Protein AF-A0A1V4S9Z6-F1 (afdb_monomer_lite)

Foldseek 3Di:
DPPPPKDKDAQQKFQFDDPNDGPDIDTFGMDINLAETEHEAADPDDDVVVVVVQVRRCVRSVHFWYWYFYPHPDTDIDIGGDDPPDD

Structure (mmCIF, N/CA/C/O backbone):
data_AF-A0A1V4S9Z6-F1
#
_entry.id   AF-A0A1V4S9Z6-F1
#
loop_
_atom_site.group_PDB
_atom_site.id
_atom_site.type_symbol
_atom_site.label_atom_id
_atom_site.label_alt_id
_atom_site.label_comp_id
_atom_site.label_asym_id
_atom_site.label_entity_id
_atom_site.label_seq_id
_atom_site.pdbx_PDB_ins_code
_atom_site.Cartn_x
_atom_site.Cartn_y
_atom_site.Cartn_z
_atom_site.occupancy
_atom_site.B_iso_or_equiv
_atom_site.auth_seq_id
_atom_site.auth_comp_id
_atom_site.auth_asym_id
_atom_site.auth_atom_id
_atom_site.pdbx_PDB_model_num
ATOM 1 N N . MET A 1 1 ? -12.913 6.744 -11.480 1.00 58.53 1 MET A N 1
ATOM 2 C CA . MET A 1 1 ? -13.241 6.245 -10.126 1.00 58.53 1 MET A CA 1
ATOM 3 C C . MET A 1 1 ? -14.364 7.011 -9.405 1.00 58.53 1 MET A C 1
ATOM 5 O O . MET A 1 1 ? -15.051 6.388 -8.621 1.00 58.53 1 MET A O 1
ATOM 9 N N . ARG A 1 2 ? -14.681 8.285 -9.706 1.00 56.94 2 ARG A N 1
ATOM 10 C CA . ARG A 1 2 ? -15.737 9.058 -8.989 1.00 56.94 2 ARG A CA 1
ATOM 11 C C . ARG A 1 2 ? -17.210 8.700 -9.295 1.00 56.94 2 ARG A C 1
ATOM 13 O O . ARG A 1 2 ? -18.109 9.397 -8.848 1.00 56.94 2 ARG A O 1
ATOM 20 N N . LYS A 1 3 ? -17.486 7.663 -10.094 1.00 62.53 3 LYS A N 1
ATOM 21 C CA . LYS A 1 3 ? -18.848 7.372 -10.593 1.00 62.53 3 LYS A CA 1
ATOM 22 C C . LYS A 1 3 ? -19.678 6.453 -9.686 1.00 62.53 3 LYS A C 1
ATOM 24 O O . LYS A 1 3 ? -20.836 6.213 -9.998 1.00 62.53 3 LYS A O 1
ATOM 29 N N . THR A 1 4 ? -19.109 5.933 -8.600 1.00 74.44 4 THR A N 1
ATOM 30 C CA . THR A 1 4 ? -19.709 4.833 -7.822 1.00 74.44 4 THR A CA 1
ATOM 31 C C . THR A 1 4 ? -20.204 5.227 -6.428 1.00 74.44 4 THR A C 1
ATOM 33 O O . THR A 1 4 ? -20.569 4.347 -5.662 1.00 74.44 4 THR A O 1
ATOM 36 N N . GLY A 1 5 ? -20.233 6.521 -6.081 1.00 85.19 5 GLY A N 1
ATOM 37 C CA . GLY A 1 5 ? -20.722 6.989 -4.772 1.00 85.19 5 GLY A CA 1
ATOM 38 C C . GLY A 1 5 ? -19.828 6.627 -3.578 1.00 85.19 5 GLY A C 1
ATOM 39 O O . GLY A 1 5 ? -20.244 6.815 -2.443 1.00 85.19 5 GLY A O 1
ATOM 40 N N . LEU A 1 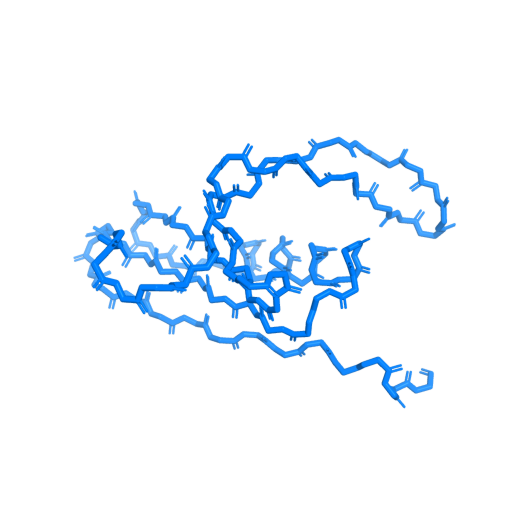6 ? -18.617 6.121 -3.833 1.00 88.94 6 LEU A N 1
ATOM 41 C CA . LEU A 1 6 ? -17.627 5.805 -2.804 1.00 88.94 6 LEU A CA 1
ATOM 42 C C . LEU A 1 6 ? -16.833 7.059 -2.418 1.00 88.94 6 LEU A C 1
ATOM 44 O O . LEU A 1 6 ? -16.432 7.837 -3.289 1.00 88.94 6 LEU A O 1
ATOM 48 N N . SER A 1 7 ? -16.556 7.201 -1.127 1.00 91.25 7 SER A N 1
ATOM 49 C CA . SER A 1 7 ? -15.550 8.094 -0.571 1.00 91.25 7 SER A CA 1
ATOM 50 C C . SER A 1 7 ? -14.161 7.593 -0.952 1.00 91.25 7 SER A C 1
ATOM 52 O O . SER A 1 7 ? -13.787 6.449 -0.679 1.00 91.25 7 SER A O 1
ATOM 54 N N . ILE A 1 8 ? -13.409 8.453 -1.631 1.00 92.88 8 ILE A N 1
ATOM 55 C CA . ILE A 1 8 ? -12.068 8.167 -2.130 1.00 92.88 8 ILE A CA 1
ATOM 56 C C . ILE A 1 8 ? -11.193 9.358 -1.760 1.00 92.88 8 ILE A C 1
ATOM 58 O O . ILE A 1 8 ? -11.432 10.466 -2.246 1.00 92.88 8 ILE A O 1
ATOM 62 N N . LEU A 1 9 ? -10.190 9.107 -0.927 1.00 93.00 9 LEU A N 1
ATOM 63 C CA . LEU A 1 9 ? -9.101 10.036 -0.650 1.00 93.00 9 LEU A CA 1
ATOM 64 C C . LEU A 1 9 ? -7.916 9.641 -1.526 1.00 93.00 9 LEU A C 1
ATOM 66 O O . LEU A 1 9 ? -7.659 8.452 -1.720 1.00 93.00 9 LEU A O 1
ATOM 70 N N . SER A 1 10 ? -7.235 10.622 -2.100 1.00 93.75 10 SER A N 1
ATOM 71 C CA . SER A 1 10 ? -6.046 10.414 -2.924 1.00 93.75 10 SER A CA 1
ATOM 72 C C . SER A 1 10 ? -4.904 11.216 -2.338 1.00 93.75 10 SER A C 1
ATOM 74 O O . SER A 1 10 ? -5.151 12.320 -1.860 1.00 93.75 10 SER A O 1
ATOM 76 N N . GLU A 1 11 ? -3.694 10.665 -2.410 1.00 92.25 11 GLU A N 1
ATOM 77 C CA . GLU A 1 11 ? -2.497 11.262 -1.808 1.00 92.25 11 GLU A CA 1
ATOM 78 C C . GLU A 1 11 ? -2.704 11.556 -0.311 1.00 92.25 11 GLU A C 1
ATOM 80 O O . GLU A 1 11 ? -2.427 12.650 0.177 1.00 92.25 11 GLU A O 1
ATOM 85 N N . GLU A 1 12 ? -3.226 10.567 0.420 1.00 89.81 12 GLU A N 1
ATOM 86 C CA . GLU A 1 12 ? -3.555 10.703 1.840 1.00 89.81 12 GLU A CA 1
ATOM 87 C C . GLU A 1 12 ? -2.294 10.530 2.704 1.00 89.81 12 GLU A C 1
ATOM 89 O O . GLU A 1 12 ? -1.669 9.462 2.650 1.00 89.81 12 GLU A O 1
ATOM 94 N N . PRO A 1 13 ? -1.914 11.523 3.529 1.00 90.62 13 PRO A N 1
ATOM 95 C CA . PRO A 1 13 ? -0.811 11.377 4.467 1.00 90.62 13 PRO A CA 1
ATOM 96 C C . PRO A 1 13 ? -1.108 10.322 5.540 1.00 90.62 13 PRO A C 1
ATOM 98 O O . PRO A 1 13 ? -2.181 10.278 6.134 1.00 90.62 13 PRO A O 1
ATOM 101 N N . ILE A 1 14 ? -0.120 9.486 5.829 1.00 86.12 14 ILE A N 1
ATOM 102 C CA . ILE A 1 14 ? -0.138 8.445 6.848 1.00 86.12 14 ILE A CA 1
ATOM 103 C C . ILE A 1 14 ? 1.078 8.653 7.740 1.00 86.12 14 ILE A C 1
ATOM 105 O O . ILE A 1 14 ? 2.222 8.483 7.312 1.00 86.12 14 ILE A O 1
ATOM 109 N N . THR A 1 15 ? 0.831 8.963 9.009 1.00 86.25 15 THR A N 1
ATOM 110 C CA . THR A 1 15 ? 1.866 8.913 10.042 1.00 86.25 15 THR A CA 1
ATOM 111 C C . THR A 1 15 ? 2.272 7.462 10.258 1.00 86.25 15 THR A C 1
ATOM 113 O O . THR A 1 15 ? 1.433 6.621 10.568 1.00 86.25 15 THR A O 1
ATOM 116 N N . VAL A 1 16 ? 3.554 7.152 10.080 1.00 81.56 16 VAL A N 1
ATOM 117 C CA . VAL A 1 16 ? 4.087 5.799 10.244 1.00 81.56 16 VAL A CA 1
ATOM 118 C C . VAL A 1 16 ? 4.632 5.644 11.657 1.00 81.56 16 VAL A C 1
ATOM 120 O O . VAL A 1 16 ? 5.473 6.430 12.095 1.00 81.56 16 VAL A O 1
ATOM 123 N N . TYR A 1 17 ? 4.181 4.592 12.342 1.00 73.56 17 TYR A N 1
ATOM 124 C CA . TYR A 1 17 ? 4.619 4.252 13.693 1.00 73.56 17 TYR A CA 1
ATOM 125 C C . TYR A 1 17 ? 5.492 2.995 13.699 1.00 73.56 17 TYR A C 1
ATOM 127 O O . TYR A 1 17 ? 5.180 2.006 13.030 1.00 73.56 17 TYR A O 1
ATOM 135 N N . TYR A 1 18 ? 6.542 3.009 14.514 1.00 71.25 18 TYR A N 1
ATOM 136 C CA . TYR A 1 18 ? 7.327 1.835 14.887 1.00 71.25 18 TYR A CA 1
ATOM 137 C C . TYR A 1 18 ? 7.470 1.821 16.411 1.00 71.25 18 TYR A C 1
ATOM 139 O O . TYR A 1 18 ? 7.937 2.796 16.981 1.00 71.25 18 TYR A O 1
ATOM 147 N N . GLU A 1 19 ? 7.026 0.751 17.081 1.00 77.25 19 GLU A N 1
ATOM 148 C CA . GLU A 1 19 ? 7.062 0.646 18.556 1.00 77.25 19 GLU A CA 1
ATOM 149 C C . GLU A 1 19 ? 6.438 1.860 19.293 1.00 77.25 19 GLU A C 1
ATOM 151 O O . GLU A 1 19 ? 6.904 2.267 20.349 1.00 77.25 19 GLU A O 1
ATOM 156 N N . ASN A 1 20 ? 5.342 2.410 18.749 1.00 77.00 20 ASN A N 1
ATOM 157 C CA . ASN A 1 20 ? 4.648 3.636 19.197 1.00 77.00 20 ASN A CA 1
ATOM 158 C C . ASN A 1 20 ? 5.389 4.963 18.955 1.00 77.00 20 ASN A C 1
ATOM 160 O O . ASN A 1 20 ? 4.834 6.018 19.252 1.00 77.00 20 ASN A O 1
ATOM 164 N N . GLU A 1 21 ? 6.570 4.937 18.347 1.00 80.56 21 GLU A N 1
ATOM 165 C CA . GLU A 1 21 ? 7.300 6.136 17.941 1.00 80.56 21 GLU A CA 1
ATOM 166 C C . 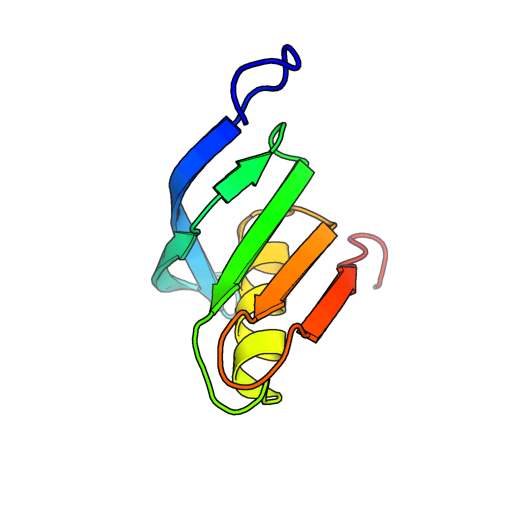GLU A 1 21 ? 6.967 6.520 16.498 1.00 80.56 21 GLU A C 1
ATOM 168 O O . GLU A 1 21 ? 6.864 5.661 15.616 1.00 80.56 21 GLU A O 1
ATOM 173 N N . ILE A 1 22 ? 6.809 7.822 16.244 1.00 83.88 22 ILE A N 1
ATOM 174 C CA . ILE A 1 22 ? 6.634 8.341 14.884 1.00 83.88 22 ILE A CA 1
ATOM 175 C C . ILE A 1 22 ? 7.983 8.256 14.174 1.00 83.88 22 ILE A C 1
ATOM 177 O O . ILE A 1 22 ? 8.935 8.939 14.544 1.00 83.88 22 ILE A O 1
ATOM 181 N N . VAL A 1 23 ? 8.052 7.440 13.125 1.00 83.94 23 VAL A N 1
ATOM 182 C CA . VAL A 1 23 ? 9.278 7.250 12.331 1.00 83.94 23 VAL A CA 1
ATOM 183 C C . VAL A 1 23 ? 9.240 7.963 10.984 1.00 83.94 23 VAL A C 1
ATOM 185 O O . VAL A 1 23 ? 10.229 7.960 10.254 1.00 83.94 23 VAL A O 1
ATOM 188 N N . GLY A 1 24 ? 8.116 8.597 10.654 1.00 84.44 24 GLY A N 1
ATOM 189 C CA . GLY A 1 24 ? 7.994 9.453 9.483 1.00 84.44 24 GLY A CA 1
ATOM 190 C C . GLY A 1 24 ? 6.560 9.615 9.003 1.00 84.44 24 GLY A C 1
ATOM 191 O O . GLY A 1 24 ? 5.610 9.111 9.605 1.00 84.44 24 GLY A O 1
ATOM 192 N N . GLU A 1 25 ? 6.430 10.302 7.876 1.00 86.19 25 GLU A N 1
ATOM 193 C CA . GLU A 1 25 ? 5.184 10.444 7.137 1.00 86.19 25 GLU A CA 1
ATOM 194 C C . GLU A 1 25 ? 5.327 9.770 5.780 1.00 86.19 25 GLU A C 1
ATOM 196 O O . GLU A 1 25 ? 6.357 9.858 5.108 1.00 86.19 25 GLU A O 1
ATOM 201 N N . TYR A 1 26 ? 4.274 9.071 5.392 1.00 86.44 26 TYR A N 1
ATOM 202 C CA . TYR A 1 26 ? 4.108 8.524 4.063 1.00 86.44 26 TYR A CA 1
ATOM 203 C C . TYR A 1 26 ? 2.854 9.104 3.425 1.00 86.44 26 TYR A C 1
ATOM 205 O O . TYR A 1 26 ? 1.981 9.584 4.130 1.00 86.44 26 TYR A O 1
ATOM 213 N N . VAL A 1 27 ? 2.737 9.036 2.105 1.00 89.94 27 VAL A N 1
ATOM 214 C CA . VAL A 1 27 ? 1.538 9.459 1.386 1.00 89.94 27 VAL A CA 1
ATOM 215 C C . VAL A 1 27 ? 1.015 8.261 0.607 1.00 89.94 27 VAL A C 1
ATOM 217 O O . VAL A 1 27 ? 1.672 7.810 -0.327 1.00 89.94 27 VAL A O 1
ATOM 220 N N . ALA A 1 28 ? -0.134 7.722 1.016 1.00 92.06 28 ALA A N 1
ATOM 221 C CA . ALA A 1 28 ? -0.788 6.641 0.291 1.00 92.06 28 ALA A CA 1
ATOM 222 C C . 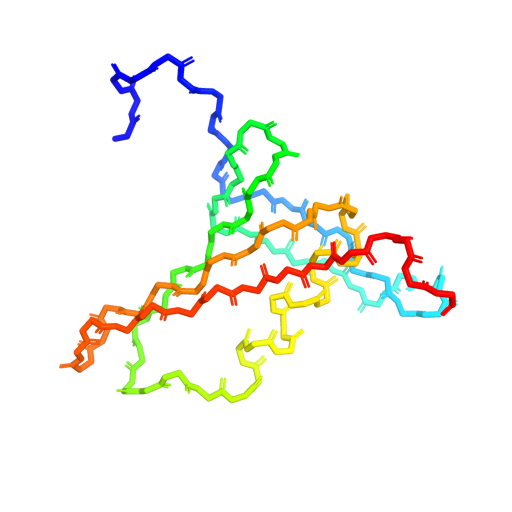ALA A 1 28 ? -1.451 7.161 -0.979 1.00 92.06 28 ALA A C 1
ATOM 224 O O . ALA A 1 28 ? -2.098 8.209 -0.967 1.00 92.06 28 ALA A O 1
ATOM 225 N N . ASP A 1 29 ? -1.357 6.387 -2.061 1.00 94.25 29 ASP A N 1
ATOM 226 C CA . ASP A 1 29 ? -1.907 6.815 -3.349 1.00 94.25 29 ASP A CA 1
ATOM 227 C C . ASP A 1 29 ? -3.426 6.992 -3.266 1.00 94.25 29 ASP A C 1
ATOM 229 O O . ASP A 1 29 ? -3.966 8.011 -3.705 1.00 94.25 29 ASP A O 1
ATOM 233 N N . ILE A 1 30 ? -4.133 5.994 -2.716 1.00 95.31 30 ILE A N 1
ATOM 234 C CA . ILE A 1 30 ? -5.592 6.023 -2.572 1.00 95.31 30 ILE A CA 1
ATOM 235 C C . ILE A 1 30 ? -6.043 5.308 -1.294 1.00 95.31 30 ILE A C 1
ATOM 237 O O . ILE A 1 30 ? -5.665 4.165 -1.035 1.00 95.31 30 ILE A O 1
ATOM 241 N N . VAL A 1 31 ? -6.972 5.931 -0.568 1.00 94.88 31 VAL A N 1
ATOM 242 C CA . VAL A 1 31 ? -7.746 5.306 0.509 1.00 94.88 31 VAL A CA 1
ATOM 243 C C . VAL A 1 31 ? -9.228 5.314 0.143 1.00 94.88 31 VAL A C 1
ATOM 245 O O . VAL A 1 31 ? -9.806 6.354 -0.167 1.00 94.88 31 VAL A O 1
ATOM 248 N N . VAL A 1 32 ? -9.867 4.144 0.177 1.00 95.00 32 VAL A N 1
ATOM 249 C CA . VAL A 1 32 ? -11.286 3.973 -0.171 1.00 95.00 32 VAL A CA 1
ATOM 250 C C . VAL A 1 32 ? -12.094 3.698 1.089 1.00 95.00 32 VAL A C 1
ATOM 252 O O . VAL A 1 32 ? -11.793 2.751 1.819 1.00 95.00 32 VAL A O 1
ATOM 255 N N . GLU A 1 33 ? -13.129 4.507 1.337 1.00 94.25 33 GLU A N 1
ATOM 256 C CA . GLU A 1 33 ? -14.077 4.361 2.458 1.00 94.25 33 GLU A CA 1
ATOM 257 C C . GLU A 1 33 ? -13.416 4.288 3.851 1.00 94.25 33 GLU A C 1
ATOM 259 O O . GLU A 1 33 ? -14.015 3.770 4.792 1.00 94.25 33 GLU A O 1
ATOM 264 N N . GLY A 1 34 ? -12.160 4.732 3.987 1.00 91.94 34 GLY A N 1
ATOM 265 C CA . GLY A 1 34 ? -11.358 4.515 5.200 1.00 91.94 34 GLY A CA 1
ATOM 266 C C . GLY A 1 34 ? -11.131 3.033 5.542 1.00 91.94 34 GLY A C 1
ATOM 267 O O . GLY A 1 34 ? -10.882 2.701 6.695 1.00 91.94 34 GLY A O 1
ATOM 268 N N . LYS A 1 35 ? -11.278 2.124 4.566 1.00 94.38 35 LYS A N 1
ATOM 269 C CA . LYS A 1 35 ? -11.298 0.660 4.763 1.00 94.38 35 LYS A CA 1
ATOM 270 C C . LYS A 1 35 ? -10.309 -0.102 3.891 1.00 94.38 35 LYS A C 1
ATOM 272 O O . LYS A 1 35 ? -10.009 -1.256 4.193 1.00 94.38 35 LYS A O 1
ATOM 277 N N . VAL A 1 36 ? -9.840 0.501 2.801 1.00 95.94 36 VAL A N 1
ATOM 278 C CA . VAL A 1 36 ? -8.893 -0.131 1.877 1.00 95.94 36 VAL A CA 1
ATOM 279 C C . VAL A 1 36 ? -7.829 0.875 1.464 1.00 95.94 36 VAL A C 1
ATOM 281 O O . VAL A 1 36 ? -8.176 1.961 1.003 1.00 95.94 36 VAL A O 1
ATOM 284 N N . ILE A 1 37 ? -6.557 0.489 1.576 1.00 96.69 37 ILE A N 1
ATOM 285 C CA . ILE A 1 37 ? -5.421 1.225 1.002 1.00 96.69 37 ILE A CA 1
ATOM 286 C C . ILE A 1 37 ? -5.072 0.613 -0.357 1.00 96.69 37 ILE A C 1
ATOM 288 O O . ILE A 1 37 ? -4.925 -0.608 -0.471 1.00 96.69 37 ILE A O 1
ATOM 292 N N . LEU A 1 38 ? -4.927 1.444 -1.386 1.00 97.06 38 LEU A N 1
ATOM 293 C CA . LEU A 1 38 ? -4.403 1.044 -2.690 1.00 97.06 38 LEU A CA 1
ATOM 294 C C . LEU A 1 38 ? -3.052 1.717 -2.914 1.00 97.06 38 LEU A C 1
ATOM 296 O O . LEU A 1 38 ? -2.940 2.931 -2.791 1.00 97.06 38 LEU A O 1
ATOM 300 N N . GLU A 1 39 ? -2.068 0.917 -3.305 1.00 97.00 39 GLU A N 1
ATOM 301 C CA . GLU A 1 39 ? -0.718 1.348 -3.653 1.00 97.00 39 GLU A CA 1
ATOM 302 C C . GLU A 1 39 ? -0.433 0.985 -5.107 1.00 97.00 39 GLU A C 1
ATOM 304 O O . GLU A 1 39 ? -0.465 -0.189 -5.492 1.00 97.00 39 GLU A O 1
ATOM 309 N N . LEU A 1 40 ? -0.153 1.994 -5.920 1.00 96.81 40 LEU A N 1
ATOM 310 C CA . LEU A 1 40 ? 0.111 1.874 -7.341 1.00 96.81 40 LEU A CA 1
ATOM 311 C C . LEU A 1 40 ? 1.622 1.899 -7.571 1.00 96.81 40 LEU A C 1
ATOM 313 O O . LEU A 1 40 ? 2.341 2.758 -7.068 1.00 96.81 40 LEU A O 1
ATOM 317 N N . LYS A 1 41 ? 2.132 0.953 -8.357 1.00 96.38 41 LYS A N 1
ATOM 318 C CA . LYS A 1 41 ? 3.548 0.903 -8.742 1.00 96.38 41 LYS A CA 1
ATOM 319 C C . LYS A 1 41 ? 3.681 0.779 -10.259 1.00 96.38 41 LYS A C 1
ATOM 321 O O . LYS A 1 41 ? 2.797 0.260 -10.938 1.00 96.38 41 LYS A O 1
ATOM 326 N N . ALA A 1 42 ? 4.811 1.236 -10.785 1.00 97.25 42 ALA A N 1
ATOM 327 C CA . ALA A 1 42 ? 5.198 1.087 -12.187 1.00 97.25 42 ALA A CA 1
ATOM 328 C C . ALA A 1 42 ? 6.623 0.519 -12.263 1.00 97.25 42 ALA A C 1
ATOM 330 O O . ALA A 1 42 ? 7.554 1.160 -12.742 1.00 97.25 42 ALA A O 1
ATOM 331 N N . VAL A 1 43 ? 6.803 -0.681 -11.708 1.00 97.31 43 VAL A N 1
ATOM 332 C CA . VAL A 1 43 ? 8.109 -1.336 -11.542 1.00 97.31 43 VAL A CA 1
ATOM 333 C C . VAL A 1 43 ? 8.176 -2.638 -12.336 1.00 97.31 43 VAL A C 1
ATOM 335 O O . VAL A 1 43 ? 7.151 -3.211 -12.710 1.00 97.31 43 VAL A O 1
ATOM 338 N N . LYS A 1 44 ? 9.389 -3.144 -12.591 1.00 97.62 44 LYS A N 1
ATOM 339 C CA . LYS A 1 44 ? 9.574 -4.421 -13.301 1.00 97.62 44 LYS A CA 1
ATOM 340 C C . LYS A 1 44 ? 8.835 -5.567 -12.601 1.00 97.62 44 LYS A C 1
ATOM 342 O O . LYS A 1 44 ? 8.146 -6.334 -13.266 1.00 97.62 44 LYS A O 1
ATOM 347 N N . GLU A 1 45 ? 8.945 -5.641 -11.277 1.00 97.50 45 GLU A N 1
ATOM 348 C CA . GLU A 1 45 ? 8.261 -6.631 -10.448 1.00 97.50 45 GLU A CA 1
ATOM 349 C C . GLU A 1 45 ? 8.019 -6.124 -9.019 1.00 97.50 45 GLU A C 1
ATOM 351 O O . GLU A 1 45 ? 8.800 -5.338 -8.479 1.00 97.50 45 GLU A O 1
ATOM 356 N N . LEU A 1 46 ? 6.940 -6.594 -8.389 1.00 97.81 46 LEU A N 1
ATOM 357 C CA . LEU A 1 46 ? 6.698 -6.394 -6.962 1.00 97.81 46 LEU A CA 1
ATOM 358 C C . LEU A 1 46 ? 7.650 -7.253 -6.124 1.00 97.81 46 LEU A C 1
ATOM 360 O O . LEU A 1 46 ? 7.511 -8.474 -6.058 1.00 97.81 46 LEU A O 1
ATOM 364 N N . THR A 1 47 ? 8.559 -6.590 -5.423 1.00 97.06 47 THR A N 1
ATOM 365 C CA . THR A 1 47 ? 9.418 -7.186 -4.394 1.00 97.06 47 THR A CA 1
ATOM 366 C C . THR A 1 47 ? 8.784 -7.140 -2.996 1.00 97.06 47 THR A C 1
ATOM 368 O O . THR A 1 47 ? 7.801 -6.429 -2.763 1.00 97.06 47 THR A O 1
ATOM 371 N N . GLU A 1 48 ? 9.380 -7.873 -2.052 1.00 95.69 48 GLU A N 1
ATOM 372 C CA . GLU A 1 48 ? 8.941 -7.956 -0.652 1.00 95.69 48 GLU A CA 1
ATOM 373 C C . GLU A 1 48 ? 8.933 -6.594 0.060 1.00 95.69 48 GLU A C 1
ATOM 375 O O . GLU A 1 48 ? 8.065 -6.346 0.894 1.00 95.69 48 GLU A O 1
ATOM 380 N N . ILE A 1 49 ? 9.822 -5.666 -0.315 1.00 94.38 49 ILE A N 1
ATOM 381 C CA . ILE A 1 49 ? 9.866 -4.334 0.307 1.00 94.38 49 ILE A CA 1
ATOM 382 C C . ILE A 1 49 ? 8.556 -3.563 0.107 1.00 94.38 49 ILE A C 1
ATOM 384 O O . ILE A 1 49 ? 8.089 -2.909 1.033 1.00 94.38 49 ILE A O 1
ATOM 388 N N . HIS A 1 50 ? 7.910 -3.704 -1.057 1.00 95.44 50 HIS A N 1
ATOM 389 C CA . HIS A 1 50 ? 6.616 -3.071 -1.319 1.00 95.44 50 HIS A CA 1
ATOM 390 C C . HIS A 1 50 ? 5.519 -3.670 -0.432 1.00 95.44 50 HIS A C 1
ATOM 392 O O . HIS A 1 50 ? 4.623 -2.970 0.030 1.00 95.44 50 HIS A O 1
ATOM 398 N N . GLU A 1 51 ? 5.583 -4.978 -0.181 1.00 95.25 51 GLU A N 1
ATOM 399 C CA . GLU A 1 51 ? 4.627 -5.679 0.673 1.00 95.25 51 GLU A CA 1
ATOM 400 C C . GLU A 1 51 ? 4.781 -5.292 2.141 1.00 95.25 51 GLU A C 1
ATOM 402 O O . GLU A 1 51 ? 3.778 -5.034 2.804 1.00 95.25 51 GLU A O 1
ATOM 407 N N . VAL A 1 52 ? 6.019 -5.234 2.636 1.00 91.31 52 VAL A N 1
ATOM 408 C CA . VAL A 1 52 ? 6.334 -4.784 3.999 1.00 91.31 52 VAL A CA 1
ATOM 409 C C . VAL A 1 52 ? 5.897 -3.335 4.190 1.00 91.31 52 VAL A C 1
ATOM 411 O O . VAL A 1 52 ? 5.255 -3.017 5.189 1.00 91.31 52 VAL A O 1
ATOM 414 N N . GLN A 1 53 ? 6.169 -2.479 3.203 1.00 90.56 53 GLN A N 1
ATOM 415 C CA . GLN A 1 53 ? 5.716 -1.094 3.184 1.00 90.56 53 GLN A CA 1
ATOM 416 C C . GLN A 1 53 ? 4.188 -1.001 3.345 1.00 90.56 53 GLN A C 1
ATOM 418 O O . GLN A 1 53 ? 3.708 -0.338 4.262 1.00 90.56 53 GLN A O 1
ATOM 423 N N . LEU A 1 54 ? 3.423 -1.736 2.529 1.00 94.12 54 LEU A N 1
ATOM 424 C CA . LEU A 1 54 ? 1.963 -1.766 2.633 1.00 94.12 54 LEU A CA 1
ATOM 425 C C . LEU A 1 54 ? 1.490 -2.268 4.009 1.00 94.12 54 LEU A C 1
ATOM 427 O O . LEU A 1 54 ? 0.582 -1.685 4.594 1.00 94.12 54 LEU A O 1
ATOM 431 N N . VAL A 1 55 ? 2.101 -3.326 4.554 1.00 92.00 55 VAL A N 1
ATOM 432 C CA . VAL A 1 55 ? 1.752 -3.850 5.889 1.00 92.00 55 VAL A CA 1
ATOM 433 C C . VAL A 1 55 ? 1.987 -2.809 6.985 1.00 92.00 55 VAL A C 1
ATOM 435 O O . VAL A 1 55 ? 1.171 -2.707 7.902 1.00 92.00 55 VAL A O 1
ATOM 438 N N . ASN A 1 56 ? 3.054 -2.016 6.893 1.00 88.44 56 ASN A N 1
ATOM 439 C CA . ASN A 1 56 ? 3.307 -0.942 7.850 1.00 88.44 56 ASN A CA 1
ATOM 440 C C . ASN A 1 56 ? 2.197 0.115 7.819 1.00 88.44 56 ASN A C 1
ATOM 442 O O . ASN A 1 56 ? 1.790 0.586 8.877 1.00 88.44 56 ASN A O 1
ATOM 446 N N . TYR A 1 57 ? 1.634 0.426 6.649 1.00 89.62 57 TYR A N 1
ATOM 447 C CA . TYR A 1 57 ? 0.498 1.351 6.558 1.00 89.62 57 TYR A CA 1
ATOM 448 C C . TYR A 1 57 ? -0.777 0.777 7.143 1.00 89.62 57 TYR A C 1
ATOM 450 O O . TYR A 1 57 ? -1.480 1.480 7.864 1.00 89.62 57 TYR A O 1
ATOM 458 N N . LEU A 1 58 ? -1.053 -0.503 6.902 1.00 92.31 58 LEU A N 1
ATOM 459 C CA . LEU A 1 58 ? -2.190 -1.178 7.526 1.00 92.31 58 LEU A CA 1
ATOM 460 C C . LEU A 1 58 ? -2.095 -1.129 9.059 1.00 92.31 58 LEU A C 1
ATOM 462 O O . LEU A 1 58 ? -3.073 -0.814 9.732 1.00 92.31 58 LEU A O 1
ATOM 466 N N . LYS A 1 59 ? -0.895 -1.345 9.613 1.00 88.50 59 LYS A N 1
ATOM 467 C CA . LYS A 1 59 ? -0.637 -1.203 11.054 1.00 88.50 59 LYS A CA 1
ATOM 468 C C . LYS A 1 59 ? -0.828 0.232 11.542 1.00 88.50 59 LYS A C 1
ATOM 470 O O . LYS A 1 59 ? -1.535 0.445 12.520 1.00 88.50 59 LYS A O 1
ATOM 475 N N . ALA A 1 60 ? -0.216 1.200 10.864 1.00 86.88 60 ALA A N 1
ATOM 476 C CA . ALA A 1 60 ? -0.188 2.593 11.298 1.00 86.88 60 ALA A CA 1
ATOM 477 C C . ALA A 1 60 ? -1.561 3.283 11.220 1.00 86.88 60 ALA A C 1
ATOM 479 O O . ALA A 1 60 ? -1.904 4.090 12.076 1.00 86.88 60 ALA A O 1
ATOM 480 N N . THR A 1 61 ? -2.365 2.934 10.216 1.00 87.88 61 THR A N 1
ATOM 481 C CA . THR A 1 61 ? -3.722 3.478 10.027 1.00 87.88 61 THR A CA 1
ATOM 482 C C . THR A 1 61 ? -4.801 2.666 10.739 1.00 87.88 61 THR A C 1
ATOM 484 O O . THR A 1 61 ? -5.934 3.120 10.880 1.00 87.88 61 THR A O 1
ATOM 487 N N . GLY A 1 62 ? -4.494 1.426 11.130 1.00 89.19 62 GLY A N 1
ATOM 488 C CA . GLY A 1 62 ? -5.500 0.456 11.542 1.00 89.19 62 GLY A CA 1
ATOM 489 C C . GLY A 1 62 ? -6.453 0.048 10.409 1.00 89.19 62 GLY A C 1
ATOM 490 O O . GLY A 1 62 ? -7.533 -0.470 10.690 1.00 89.19 62 GLY A O 1
ATOM 491 N N . ILE A 1 63 ? -6.117 0.279 9.141 1.00 93.00 63 ILE A N 1
ATOM 492 C CA . ILE A 1 63 ? -6.880 -0.255 8.009 1.00 93.00 63 ILE A CA 1
ATOM 493 C C . ILE A 1 63 ? -6.493 -1.722 7.800 1.00 93.00 63 ILE A C 1
ATOM 495 O O . ILE A 1 63 ? -5.324 -2.083 7.845 1.00 93.00 63 ILE A O 1
ATOM 499 N N . GLU A 1 64 ? -7.474 -2.591 7.563 1.00 94.62 64 GLU A N 1
ATOM 500 C CA . GLU A 1 64 ? -7.238 -4.041 7.544 1.00 94.62 64 GLU A CA 1
ATOM 501 C C . GLU A 1 64 ? -6.852 -4.579 6.167 1.00 94.62 64 GLU A C 1
ATOM 503 O O . GLU A 1 64 ? -6.205 -5.620 6.074 1.00 94.62 64 GLU A O 1
ATOM 508 N N . VAL A 1 65 ? -7.240 -3.906 5.079 1.00 97.12 65 VAL A N 1
ATOM 509 C CA . VAL A 1 65 ? -7.030 -4.407 3.714 1.00 97.12 65 VAL A CA 1
ATOM 510 C C . VAL A 1 65 ? -6.166 -3.452 2.904 1.00 97.12 65 VAL A C 1
ATOM 512 O O . VAL A 1 65 ? -6.460 -2.265 2.789 1.00 97.12 65 VAL A O 1
ATOM 515 N N . GLY A 1 66 ? -5.130 -4.009 2.280 1.00 97.44 66 GLY A N 1
ATOM 516 C CA . GLY A 1 66 ? -4.254 -3.300 1.357 1.00 97.44 66 GLY A CA 1
ATOM 517 C C . GLY A 1 66 ? -4.119 -4.028 0.024 1.00 97.44 66 GLY A C 1
ATOM 518 O O . GLY A 1 66 ? -4.035 -5.262 -0.004 1.00 97.44 66 GLY A O 1
ATOM 519 N N . LEU A 1 67 ? -4.060 -3.279 -1.077 1.00 98.12 67 LEU A N 1
ATOM 520 C CA . LEU A 1 67 ? -3.784 -3.800 -2.417 1.00 98.12 67 LEU A CA 1
ATOM 521 C C . LEU A 1 67 ? -2.562 -3.109 -3.023 1.00 98.12 67 LEU A C 1
ATOM 523 O O . LEU A 1 67 ? -2.540 -1.892 -3.156 1.00 98.12 67 LEU A O 1
ATOM 527 N N . LEU A 1 68 ? -1.583 -3.902 -3.455 1.00 98.00 68 LEU A N 1
ATOM 528 C CA . LEU A 1 68 ? -0.514 -3.460 -4.348 1.00 98.00 68 LEU A CA 1
ATOM 529 C C . LEU A 1 68 ? -0.913 -3.768 -5.785 1.00 98.00 68 LEU A C 1
ATOM 531 O O . LEU A 1 68 ? -1.153 -4.931 -6.117 1.00 98.00 68 LEU A O 1
ATOM 535 N N . LEU A 1 69 ? -0.948 -2.737 -6.621 1.00 98.19 69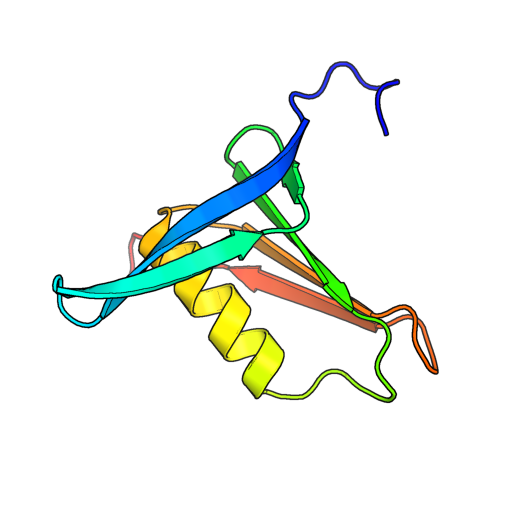 LEU A N 1
ATOM 536 C CA . LEU A 1 69 ? -1.275 -2.807 -8.039 1.00 98.19 69 LEU A CA 1
ATOM 537 C C . LEU A 1 69 ? -0.065 -2.320 -8.839 1.00 98.19 69 LEU A C 1
ATOM 539 O O . LEU A 1 69 ? 0.228 -1.128 -8.875 1.00 98.19 69 LEU A O 1
ATOM 543 N N . ASN A 1 70 ? 0.663 -3.236 -9.474 1.00 98.12 70 ASN A N 1
ATOM 544 C CA . ASN A 1 70 ? 1.785 -2.883 -10.339 1.00 98.12 70 ASN A CA 1
ATOM 545 C C . ASN A 1 70 ? 1.352 -2.885 -11.805 1.00 98.12 70 ASN A C 1
ATOM 547 O O . ASN A 1 70 ? 0.809 -3.881 -12.278 1.00 98.12 70 ASN A O 1
ATOM 551 N N . PHE A 1 71 ? 1.652 -1.800 -12.515 1.00 97.75 71 PHE A N 1
ATOM 552 C CA . PHE A 1 71 ? 1.382 -1.602 -13.941 1.00 97.75 71 PHE A CA 1
ATOM 553 C C . PHE A 1 71 ? 2.663 -1.460 -14.780 1.00 97.75 71 PHE A C 1
ATOM 555 O O . PHE A 1 71 ? 2.611 -0.911 -15.875 1.00 97.75 71 PHE A O 1
ATOM 562 N N . GLY A 1 72 ? 3.818 -1.900 -14.266 1.00 96.06 72 GLY A N 1
ATOM 563 C CA . GLY A 1 72 ? 5.084 -1.866 -15.002 1.00 96.06 72 GLY A CA 1
ATOM 564 C C . GLY A 1 72 ? 5.152 -2.914 -16.118 1.00 96.06 72 GLY A C 1
ATOM 565 O O . GLY A 1 72 ? 4.373 -2.890 -17.064 1.00 96.06 72 GLY A O 1
ATOM 566 N N . HIS A 1 73 ? 6.093 -3.857 -16.033 1.00 93.38 73 HIS A N 1
ATOM 567 C CA . HIS A 1 73 ? 6.298 -4.842 -17.110 1.00 93.38 73 HIS A CA 1
ATOM 568 C C . HIS A 1 73 ? 5.076 -5.754 -17.353 1.00 93.38 73 HIS A C 1
ATOM 570 O O . HIS A 1 73 ? 4.838 -6.213 -18.466 1.00 93.38 73 HIS A O 1
ATOM 576 N N . SER A 1 74 ? 4.297 -6.030 -16.308 1.00 93.50 74 SER A N 1
ATOM 577 C CA . SER A 1 74 ? 3.055 -6.804 -16.372 1.00 93.50 74 SER A CA 1
ATOM 578 C C . SER A 1 74 ? 2.146 -6.402 -15.217 1.00 93.50 74 SER A C 1
ATOM 580 O O . SER A 1 74 ? 2.650 -5.955 -14.183 1.00 93.50 74 SER A O 1
ATOM 582 N N . VAL A 1 75 ? 0.833 -6.599 -15.365 1.00 97.44 75 VAL A N 1
ATOM 583 C CA . VAL A 1 75 ? -0.110 -6.349 -14.268 1.00 97.44 75 VAL A CA 1
ATOM 584 C C . VAL A 1 75 ? 0.129 -7.362 -13.152 1.00 97.44 75 VAL A C 1
ATOM 586 O O . VAL A 1 75 ? -0.026 -8.565 -13.359 1.00 97.44 75 VAL A O 1
ATOM 589 N N . GLN A 1 76 ? 0.479 -6.878 -11.961 1.00 98.31 76 GLN A N 1
ATOM 590 C CA . GLN A 1 76 ? 0.597 -7.703 -10.757 1.00 98.31 76 GLN A CA 1
ATOM 591 C C . GLN A 1 76 ? -0.295 -7.140 -9.659 1.00 98.31 76 GLN A C 1
ATOM 593 O O . GLN A 1 76 ? -0.333 -5.931 -9.438 1.00 98.31 76 GLN A O 1
ATOM 598 N N . ILE A 1 77 ? -0.989 -8.032 -8.956 1.00 98.06 77 ILE A N 1
ATOM 599 C CA . ILE A 1 77 ? -1.884 -7.679 -7.857 1.00 98.06 77 ILE A CA 1
ATOM 600 C C . ILE A 1 77 ? -1.487 -8.508 -6.641 1.00 98.06 77 ILE A C 1
ATOM 602 O O . ILE A 1 77 ? -1.470 -9.738 -6.710 1.00 98.06 77 ILE A O 1
ATOM 606 N N . LYS A 1 78 ? -1.193 -7.848 -5.517 1.00 97.75 78 LYS A N 1
ATOM 607 C CA . LYS A 1 78 ? -1.019 -8.513 -4.218 1.00 97.75 78 LYS A CA 1
ATOM 608 C C . LYS A 1 78 ? -1.981 -7.926 -3.195 1.00 97.75 78 LYS A C 1
ATOM 610 O O . LYS A 1 78 ? -2.052 -6.713 -3.031 1.00 97.75 78 LYS A O 1
ATOM 615 N N . ARG A 1 79 ? -2.694 -8.803 -2.484 1.00 97.56 79 ARG A N 1
ATOM 616 C CA . ARG A 1 79 ? -3.583 -8.442 -1.375 1.00 97.56 79 ARG A CA 1
ATOM 617 C C . ARG A 1 79 ? -2.911 -8.743 -0.043 1.00 97.56 79 ARG A C 1
ATOM 619 O O . ARG A 1 79 ? -2.430 -9.857 0.164 1.00 97.56 79 ARG A O 1
ATOM 626 N N . LYS A 1 80 ? -2.935 -7.773 0.868 1.00 96.50 80 LYS A N 1
ATOM 627 C CA . LYS A 1 80 ? -2.525 -7.933 2.265 1.00 96.50 80 LYS A CA 1
ATOM 628 C C . LYS A 1 80 ? -3.707 -7.709 3.190 1.00 96.50 80 LYS A C 1
ATOM 630 O O . LYS A 1 80 ? -4.565 -6.871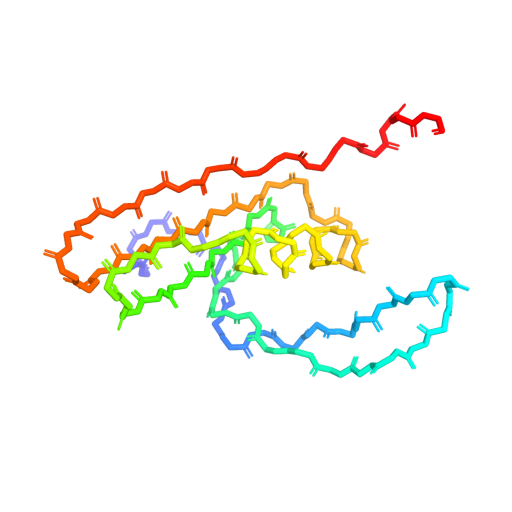 2.922 1.00 96.50 80 LYS A O 1
ATOM 635 N N . VAL A 1 81 ? -3.741 -8.512 4.248 1.00 94.31 81 VAL A N 1
ATOM 636 C CA . VAL A 1 81 ? -4.731 -8.421 5.315 1.00 94.31 81 VAL A CA 1
ATOM 637 C C . VAL A 1 81 ? -3.978 -8.286 6.625 1.00 94.31 81 VAL A C 1
ATOM 639 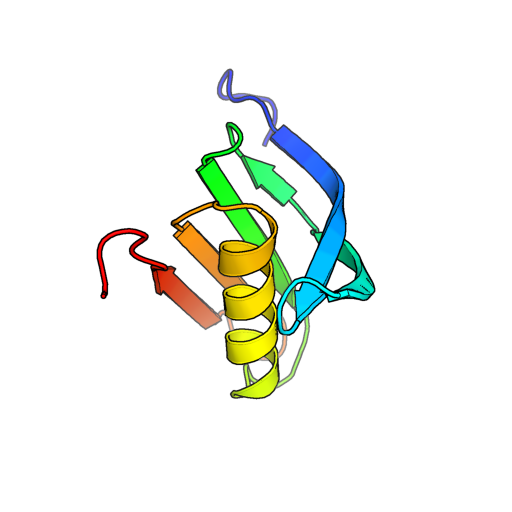O O . VAL A 1 81 ? -3.162 -9.149 6.954 1.00 94.31 81 VAL A O 1
ATOM 642 N N . PHE A 1 82 ? -4.237 -7.199 7.337 1.00 89.00 82 PHE A N 1
ATOM 643 C CA . PHE A 1 82 ? -3.802 -6.993 8.705 1.00 89.00 82 PHE A CA 1
ATOM 644 C C . PHE A 1 82 ? -5.001 -7.230 9.615 1.00 89.00 82 PHE A C 1
ATOM 646 O O . PHE A 1 82 ? -5.953 -6.457 9.617 1.00 89.00 82 PHE A O 1
ATOM 653 N N . ASP A 1 83 ? -4.965 -8.344 10.336 1.00 84.44 83 ASP A N 1
ATOM 654 C CA . ASP A 1 83 ? -6.004 -8.699 11.293 1.00 84.44 83 ASP A CA 1
ATOM 655 C C . ASP A 1 83 ? -5.630 -8.120 12.660 1.00 84.44 83 ASP A C 1
ATOM 657 O O . ASP A 1 83 ? -4.613 -8.509 13.241 1.00 84.44 83 ASP A O 1
ATOM 661 N N . LYS A 1 84 ? -6.446 -7.190 13.165 1.00 68.12 84 LYS A N 1
ATOM 662 C CA . LYS A 1 84 ? -6.254 -6.550 14.476 1.00 68.12 84 LYS A CA 1
ATOM 663 C C . LYS A 1 84 ? -6.380 -7.530 15.646 1.00 68.12 84 LYS A C 1
ATOM 665 O O . LYS A 1 84 ? -6.059 -7.163 16.769 1.00 68.12 84 LYS A O 1
ATOM 670 N N . ILE A 1 85 ? -6.880 -8.743 15.395 1.00 60.12 85 ILE A N 1
ATOM 671 C CA . ILE A 1 85 ? -7.223 -9.741 16.416 1.00 60.12 85 ILE A CA 1
ATOM 672 C C . ILE A 1 85 ? -6.059 -10.717 16.681 1.00 60.12 85 ILE A C 1
ATOM 674 O O . ILE A 1 85 ? -6.167 -11.588 17.544 1.00 60.12 85 ILE A O 1
ATOM 678 N N . LYS A 1 86 ? -4.914 -10.599 15.993 1.00 46.22 86 LYS A N 1
ATOM 679 C CA . LYS A 1 86 ? -3.752 -11.435 16.336 1.00 46.22 86 LYS A CA 1
ATOM 680 C C . LYS A 1 86 ? -3.049 -10.916 17.604 1.00 46.22 86 LYS A C 1
ATOM 682 O O . LYS A 1 86 ? -2.792 -9.716 17.664 1.00 46.22 86 LYS A O 1
ATOM 687 N N . PRO A 1 87 ? -2.786 -11.806 18.585 1.00 46.53 87 PRO A N 1
ATOM 688 C CA . PRO A 1 87 ? -2.270 -11.458 19.910 1.00 46.53 87 PRO A CA 1
ATOM 689 C C . PRO A 1 87 ? -0.870 -10.845 19.876 1.00 46.53 87 PRO A C 1
ATOM 691 O O . PRO A 1 87 ? -0.121 -11.125 18.908 1.00 46.53 87 PRO A O 1
#

pLDDT: mean 88.92, std 11.4, range [46.22, 98.31]

Secondary structure (DSSP, 8-state):
-TTS---EEEEEEEEEEETTEEEEEEEEEEEETTTEEEEEE-SSS--HHHHHHHHHHHHHH---EEEEEE-SSS-EEEEEE--TT--

Sequence (87 aa):
MRKTGLSILSEEPITVYYENEIVGEYVADIVVEGKVILELKAVKELTEIHEVQLVNYLKATGIEVGLLLNFGHSVQIKRKVFDKIKP

Radius of gyration: 13.27 Å; chains: 1; bounding box: 31×23×37 Å